Protein AF-A0A7S2JA57-F1 (afdb_monomer_lite)

Organism: NCBI:txid1333877

Structure (mmCIF, N/CA/C/O backbone):
data_AF-A0A7S2JA57-F1
#
_entry.id   AF-A0A7S2JA57-F1
#
loop_
_atom_site.group_PDB
_atom_site.id
_atom_site.type_symbol
_atom_site.label_atom_id
_atom_site.label_alt_id
_atom_site.label_comp_id
_atom_site.label_asym_id
_atom_site.label_entity_id
_atom_site.label_seq_id
_atom_site.pdbx_PDB_ins_code
_atom_site.Cartn_x
_atom_site.Cartn_y
_atom_site.Cartn_z
_atom_site.occupancy
_atom_site.B_iso_or_equiv
_atom_site.auth_seq_id
_atom_site.auth_comp_id
_atom_site.auth_asym_id
_atom_site.auth_atom_id
_atom_site.pdbx_PDB_model_num
ATOM 1 N N . MET A 1 1 ? -28.166 -7.867 37.475 1.00 48.53 1 MET A N 1
ATOM 2 C CA . MET A 1 1 ? -27.502 -6.611 37.057 1.00 48.53 1 MET A CA 1
ATOM 3 C C . MET A 1 1 ? -26.137 -6.955 36.459 1.00 48.53 1 MET A C 1
ATOM 5 O O . MET A 1 1 ? -25.222 -7.237 37.213 1.00 48.53 1 MET A O 1
ATOM 9 N N . ALA A 1 2 ? -26.007 -7.024 35.129 1.00 56.22 2 ALA A N 1
ATOM 10 C CA . ALA A 1 2 ? -24.752 -7.386 34.436 1.00 56.22 2 ALA A CA 1
ATOM 11 C C . ALA A 1 2 ? -24.286 -6.315 33.421 1.00 56.22 2 ALA A C 1
ATOM 13 O O . ALA A 1 2 ? -23.352 -6.535 32.657 1.00 56.22 2 ALA A O 1
ATOM 14 N N . ALA A 1 3 ? -24.934 -5.148 33.416 1.00 61.28 3 ALA A N 1
ATOM 15 C CA . ALA A 1 3 ? -24.740 -4.094 32.423 1.00 61.28 3 ALA A CA 1
ATOM 16 C C . ALA A 1 3 ? -23.389 -3.331 32.461 1.00 61.28 3 ALA A C 1
ATOM 18 O O . ALA A 1 3 ? -22.932 -2.956 31.385 1.00 61.28 3 ALA A O 1
ATOM 19 N N . PRO A 1 4 ? -22.697 -3.109 33.603 1.00 66.94 4 PRO A N 1
ATOM 20 C CA . PRO A 1 4 ? -21.571 -2.165 33.615 1.00 66.94 4 PRO A CA 1
ATOM 21 C C . PRO A 1 4 ? -20.280 -2.715 32.989 1.00 66.94 4 PRO A C 1
ATOM 23 O O . PRO A 1 4 ? -19.473 -1.942 32.489 1.00 66.94 4 PRO A O 1
ATOM 26 N N . ARG A 1 5 ? -20.077 -4.041 32.968 1.00 70.31 5 ARG A N 1
ATOM 27 C CA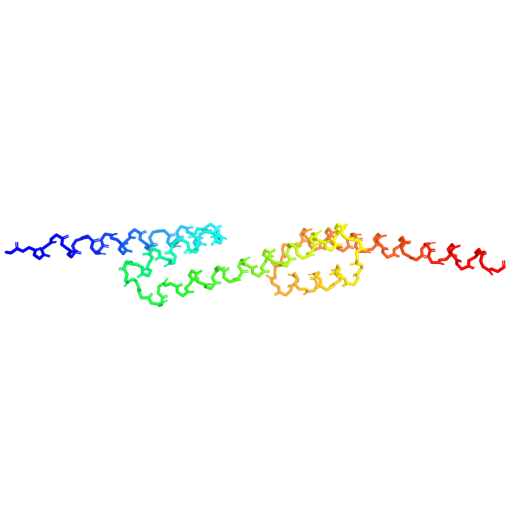 . ARG A 1 5 ? -18.847 -4.647 32.416 1.00 70.31 5 ARG A CA 1
ATOM 28 C C . ARG A 1 5 ? -18.827 -4.700 30.886 1.00 70.31 5 ARG A C 1
ATOM 30 O O . ARG A 1 5 ? -17.755 -4.660 30.301 1.00 70.31 5 ARG A O 1
ATOM 37 N N . ARG A 1 6 ? -19.999 -4.796 30.247 1.00 74.12 6 ARG A N 1
ATOM 38 C CA . ARG A 1 6 ? -20.114 -4.829 28.778 1.00 74.12 6 ARG A CA 1
ATOM 39 C C . ARG A 1 6 ? -19.831 -3.466 28.155 1.00 74.12 6 ARG A C 1
ATOM 41 O O . ARG A 1 6 ? -19.015 -3.391 27.251 1.00 74.12 6 ARG A O 1
ATOM 48 N N . ALA A 1 7 ? -20.424 -2.408 28.711 1.00 77.38 7 ALA A N 1
ATOM 49 C CA . ALA A 1 7 ? -20.189 -1.045 28.244 1.00 77.38 7 ALA A CA 1
ATOM 50 C C . ALA A 1 7 ? -18.709 -0.641 28.365 1.00 77.38 7 ALA A C 1
ATOM 52 O O . ALA A 1 7 ? -18.158 -0.065 27.434 1.00 77.38 7 ALA A O 1
ATOM 53 N N . LEU A 1 8 ? -18.046 -1.012 29.470 1.00 81.94 8 LEU A N 1
ATOM 54 C CA . LEU A 1 8 ? -16.619 -0.733 29.655 1.00 81.94 8 LEU A CA 1
ATOM 55 C C . LEU A 1 8 ? -15.757 -1.433 28.591 1.00 81.94 8 LEU A C 1
ATOM 57 O O . LEU A 1 8 ? -14.925 -0.791 27.961 1.00 81.94 8 LEU A O 1
ATOM 61 N N . ALA A 1 9 ? -16.016 -2.721 28.338 1.00 84.12 9 ALA A N 1
ATOM 62 C CA . ALA A 1 9 ? -15.276 -3.498 27.346 1.00 84.12 9 ALA A CA 1
ATOM 63 C C . ALA A 1 9 ? -15.479 -2.983 25.908 1.00 84.12 9 ALA A C 1
ATOM 65 O O . ALA A 1 9 ? -14.544 -3.002 25.111 1.00 84.12 9 ALA A O 1
ATOM 66 N N . GLU A 1 10 ? -16.683 -2.511 25.568 1.00 83.88 10 GLU A N 1
ATOM 67 C CA . GLU A 1 10 ? -16.959 -1.897 24.263 1.00 83.88 10 GLU A CA 1
ATOM 68 C C . GLU A 1 10 ? -16.224 -0.563 24.089 1.00 83.88 10 GLU A C 1
ATOM 70 O O . GLU A 1 10 ? -15.668 -0.303 23.021 1.00 83.88 10 GLU A O 1
ATOM 75 N N . GLU A 1 11 ? -16.195 0.280 25.122 1.00 85.69 11 GLU A N 1
ATOM 76 C CA . GLU A 1 11 ? -15.461 1.545 25.073 1.00 85.69 11 GLU A CA 1
ATOM 77 C C . GLU A 1 11 ? -13.943 1.323 24.994 1.00 85.69 11 GLU A C 1
ATOM 79 O O . GLU A 1 11 ? -13.288 1.955 24.164 1.00 85.69 11 GLU A O 1
ATOM 84 N N . GLU A 1 12 ? -13.394 0.390 25.780 1.00 88.25 12 GLU A N 1
ATOM 85 C CA . GLU A 1 12 ? -11.975 0.015 25.713 1.00 88.25 12 GLU A CA 1
ATOM 86 C C . GLU A 1 12 ? -11.604 -0.514 24.322 1.00 88.25 12 GLU A C 1
ATOM 88 O O . GLU A 1 12 ? -10.616 -0.067 23.738 1.00 88.25 12 GLU A O 1
ATOM 93 N N . ALA A 1 13 ? -12.430 -1.385 23.732 1.00 88.38 13 ALA A N 1
ATOM 94 C CA . ALA A 1 13 ? -12.199 -1.902 22.383 1.00 88.38 13 ALA A CA 1
ATOM 95 C C . ALA A 1 13 ? -12.185 -0.786 21.324 1.00 88.38 13 ALA A C 1
ATOM 97 O O . ALA A 1 13 ? -11.304 -0.759 20.461 1.00 88.38 13 ALA A O 1
ATOM 98 N N . LYS A 1 14 ? -13.123 0.171 21.398 1.00 88.69 14 LYS A N 1
ATOM 99 C CA . LYS A 1 14 ? -13.148 1.336 20.494 1.00 88.69 14 LYS A CA 1
ATOM 100 C C . LYS A 1 14 ? -11.916 2.212 20.678 1.00 88.69 14 LYS A C 1
ATOM 102 O O . LYS A 1 14 ? -11.376 2.719 19.696 1.00 88.69 14 LYS A O 1
ATOM 107 N N . GLN A 1 15 ? -11.481 2.405 21.919 1.00 90.50 15 GLN A N 1
ATOM 108 C CA . GLN A 1 15 ? -10.328 3.236 22.236 1.00 90.50 15 GLN A CA 1
ATOM 109 C C . GLN A 1 15 ? -9.035 2.603 21.711 1.00 90.50 15 GLN A C 1
ATOM 111 O O . GLN A 1 15 ? -8.313 3.259 20.961 1.00 90.50 15 GLN A O 1
ATOM 116 N N . SER A 1 16 ? -8.818 1.308 21.959 1.00 90.81 16 SER A N 1
ATOM 117 C CA . SER A 1 16 ? -7.689 0.568 21.384 1.00 90.81 16 SER A CA 1
ATOM 118 C C . SER A 1 16 ? -7.706 0.576 19.855 1.00 90.81 16 SER A C 1
ATOM 120 O O . SER A 1 16 ? -6.664 0.756 19.227 1.00 90.81 16 SER A O 1
ATOM 122 N N . ALA A 1 17 ? -8.880 0.437 19.230 1.00 91.69 17 ALA A N 1
ATOM 123 C CA . ALA A 1 17 ? -8.993 0.505 17.777 1.00 91.69 17 ALA A CA 1
ATOM 124 C C . ALA A 1 17 ? -8.640 1.897 17.219 1.00 91.69 17 ALA A C 1
ATOM 126 O O . ALA A 1 17 ? -7.975 1.989 16.189 1.00 91.69 17 ALA A O 1
ATOM 127 N N . ARG A 1 18 ? -9.015 2.986 17.905 1.00 90.25 18 A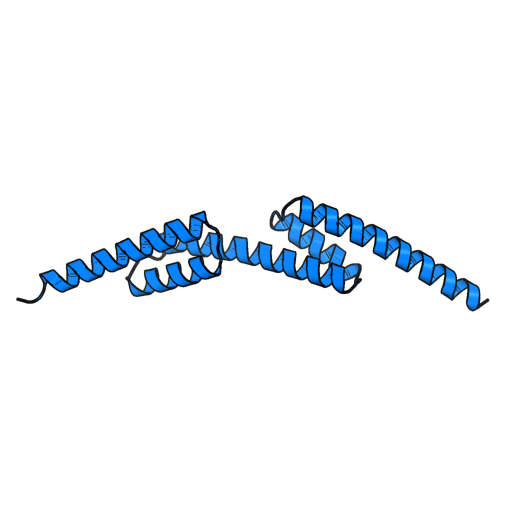RG A N 1
ATOM 128 C CA . ARG A 1 18 ? -8.605 4.354 17.530 1.00 90.25 18 ARG A CA 1
ATOM 129 C C . ARG A 1 18 ? -7.102 4.563 17.649 1.00 90.25 18 ARG A C 1
ATOM 131 O O . ARG A 1 18 ? -6.515 5.200 16.778 1.00 90.25 18 ARG A O 1
ATOM 138 N N . GLU A 1 19 ? -6.480 4.037 18.699 1.00 91.25 19 GLU A N 1
ATOM 139 C CA . GLU A 1 19 ? -5.026 4.113 18.869 1.00 91.25 19 GLU A CA 1
ATOM 140 C C . GLU A 1 19 ? -4.298 3.345 17.764 1.00 91.25 19 GLU A C 1
ATOM 142 O O . GLU A 1 19 ? -3.391 3.895 17.138 1.00 91.25 19 GLU A O 1
ATOM 147 N N . LEU A 1 20 ? -4.762 2.131 17.450 1.00 90.62 20 LEU A N 1
ATOM 148 C CA . LEU A 1 20 ? -4.283 1.338 16.315 1.00 90.62 20 LEU A CA 1
ATOM 149 C C . LEU A 1 20 ? -4.426 2.092 14.989 1.00 90.62 20 LEU A C 1
ATOM 151 O O . LEU A 1 20 ? -3.473 2.143 14.217 1.00 90.62 20 LEU A O 1
ATOM 155 N N . LEU A 1 21 ? -5.582 2.715 14.731 1.00 90.06 21 LEU A N 1
ATOM 156 C CA . LEU A 1 21 ? -5.810 3.519 13.525 1.00 90.06 21 LEU A CA 1
ATOM 157 C C . LEU A 1 21 ? -4.852 4.706 13.462 1.00 90.06 21 LEU A C 1
ATOM 159 O O . LEU A 1 21 ? -4.222 4.927 12.433 1.00 90.06 21 LEU A O 1
ATOM 163 N N . SER A 1 22 ? -4.700 5.443 14.563 1.00 90.06 22 SER A N 1
ATOM 164 C CA . SER A 1 22 ? -3.799 6.596 14.638 1.00 90.06 22 SER A CA 1
ATOM 1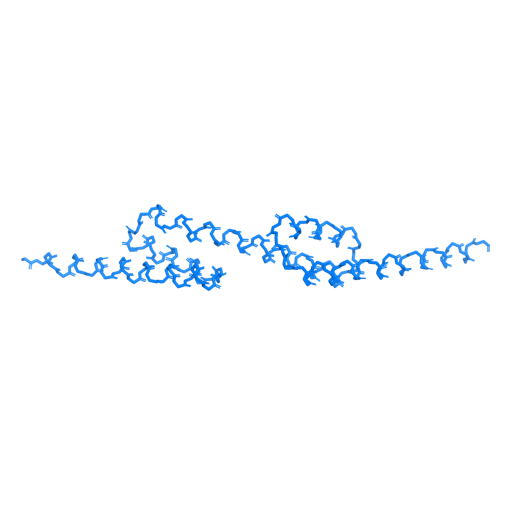65 C C . SER A 1 22 ? -2.342 6.196 14.394 1.00 90.06 22 SER A C 1
ATOM 167 O O . SER A 1 22 ? -1.628 6.869 13.650 1.00 90.06 22 SER A O 1
ATOM 169 N N . PHE A 1 23 ? -1.901 5.084 14.983 1.00 90.88 23 PHE A N 1
ATOM 170 C CA . PHE A 1 23 ? -0.558 4.545 14.793 1.00 90.88 23 PHE A CA 1
ATOM 171 C C . PHE A 1 23 ? -0.333 4.086 13.347 1.00 90.88 23 PHE A C 1
ATOM 173 O O . PHE A 1 23 ? 0.632 4.505 12.709 1.00 90.88 23 PHE A O 1
ATOM 180 N N . ALA A 1 24 ? -1.274 3.321 12.795 1.00 91.00 24 ALA A N 1
ATOM 181 C CA . ALA A 1 24 ? -1.213 2.832 11.424 1.00 91.00 24 ALA A CA 1
ATOM 182 C C . ALA A 1 24 ? -1.220 3.972 10.389 1.00 91.00 24 ALA A C 1
ATOM 184 O O . ALA A 1 24 ? -0.462 3.939 9.421 1.00 91.00 24 ALA A O 1
ATOM 185 N N . VAL A 1 25 ? -2.022 5.021 10.609 1.00 90.38 25 VAL A N 1
ATOM 186 C CA . VAL A 1 25 ? -2.045 6.229 9.765 1.00 90.38 25 VAL A CA 1
ATOM 187 C C . VAL A 1 25 ? -0.713 6.974 9.821 1.00 90.38 25 VAL A C 1
ATOM 189 O O . VAL A 1 25 ? -0.227 7.425 8.782 1.00 90.38 25 VAL A O 1
ATOM 192 N N . LYS A 1 26 ? -0.091 7.075 11.002 1.00 89.50 26 LYS A N 1
ATOM 193 C CA . LYS A 1 26 ? 1.229 7.706 11.160 1.00 89.50 26 LYS A CA 1
ATOM 194 C C . LYS A 1 26 ? 2.338 6.919 10.464 1.00 89.50 26 LYS A C 1
ATOM 196 O O . LYS A 1 26 ? 3.149 7.530 9.775 1.00 89.50 26 LYS A O 1
ATOM 201 N N . ASN A 1 27 ? 2.354 5.595 10.612 1.00 88.62 27 ASN A N 1
ATOM 202 C CA . ASN A 1 27 ? 3.344 4.735 9.959 1.00 88.62 27 ASN A CA 1
ATOM 203 C C . ASN A 1 27 ? 3.095 4.554 8.463 1.00 88.62 27 ASN A C 1
ATOM 205 O O . ASN A 1 27 ? 4.012 4.162 7.747 1.00 88.62 27 ASN A O 1
ATOM 209 N N . ARG A 1 28 ? 1.870 4.829 7.991 1.00 85.75 28 ARG A N 1
ATOM 210 C CA . ARG A 1 28 ? 1.444 4.605 6.602 1.00 85.75 28 ARG A CA 1
ATOM 211 C C . ARG A 1 28 ? 1.623 3.154 6.138 1.00 85.75 28 ARG A C 1
ATOM 213 O O . ARG A 1 28 ? 1.730 2.883 4.945 1.00 85.75 28 ARG A O 1
ATOM 220 N N . ASP A 1 29 ? 1.609 2.206 7.072 1.00 86.56 29 ASP A N 1
ATOM 221 C CA . ASP A 1 29 ? 1.742 0.790 6.749 1.00 86.56 29 ASP A CA 1
ATOM 222 C C . ASP A 1 29 ? 0.383 0.198 6.358 1.00 86.56 29 ASP A C 1
ATOM 224 O O . ASP A 1 29 ? -0.581 0.213 7.123 1.00 86.56 29 ASP A O 1
ATOM 228 N N . ILE A 1 30 ? 0.295 -0.342 5.142 1.00 87.88 30 ILE A N 1
ATOM 229 C CA . ILE A 1 30 ? -0.958 -0.863 4.578 1.00 87.88 30 ILE A CA 1
ATOM 230 C C . ILE A 1 30 ? -1.494 -2.051 5.386 1.00 87.88 30 ILE A C 1
ATOM 232 O O . ILE A 1 30 ? -2.712 -2.196 5.522 1.00 87.88 30 ILE A O 1
ATOM 236 N N . LYS A 1 31 ? -0.616 -2.916 5.916 1.00 88.19 31 LYS A N 1
ATOM 237 C CA . LYS A 1 31 ? -1.047 -4.075 6.708 1.00 88.19 31 LYS A CA 1
ATOM 238 C C . LYS A 1 31 ? -1.578 -3.621 8.059 1.00 88.19 31 LYS A C 1
ATOM 240 O O . LYS A 1 31 ? -2.643 -4.087 8.465 1.00 88.19 31 LYS A O 1
ATOM 245 N N . GLU A 1 32 ? -0.877 -2.702 8.722 1.00 90.94 32 GLU A N 1
ATOM 246 C CA . GLU A 1 32 ? -1.353 -2.124 9.981 1.00 90.94 32 GLU A CA 1
ATOM 247 C C . GLU A 1 32 ? -2.677 -1.382 9.784 1.00 90.94 32 GLU A C 1
ATOM 249 O O . GLU A 1 32 ? -3.604 -1.582 10.565 1.00 90.94 32 GLU A O 1
ATOM 254 N N . LEU A 1 33 ? -2.816 -0.606 8.703 1.00 90.50 33 LEU A N 1
ATOM 255 C CA . LEU A 1 33 ? -4.051 0.110 8.373 1.00 90.50 33 LEU A CA 1
ATOM 256 C C . LEU A 1 33 ? -5.219 -0.853 8.158 1.00 90.50 33 LEU A C 1
ATOM 258 O O . LEU A 1 33 ? -6.299 -0.634 8.699 1.00 90.50 33 LEU A O 1
ATOM 262 N N . GLY A 1 34 ? -5.009 -1.945 7.418 1.00 90.62 34 GLY A N 1
ATOM 263 C CA . GLY A 1 34 ? -6.031 -2.973 7.211 1.00 90.62 34 GLY A CA 1
ATOM 264 C C . GLY A 1 34 ? -6.479 -3.635 8.517 1.00 90.62 34 GLY A C 1
ATOM 265 O O . GLY A 1 34 ? -7.680 -3.767 8.762 1.00 90.62 34 GLY A O 1
ATOM 266 N N . ASN A 1 35 ? -5.525 -3.993 9.381 1.00 91.56 35 ASN A N 1
ATOM 267 C CA . ASN A 1 35 ? -5.820 -4.567 10.694 1.00 91.56 35 ASN A CA 1
ATOM 268 C C . ASN A 1 35 ? -6.551 -3.573 11.601 1.00 91.56 35 ASN A C 1
ATOM 270 O O . ASN A 1 35 ? -7.536 -3.942 12.237 1.00 91.56 35 ASN A O 1
ATOM 274 N N . ALA A 1 36 ? -6.107 -2.317 11.635 1.00 92.12 36 ALA A N 1
ATOM 275 C CA . ALA A 1 36 ? -6.716 -1.264 12.434 1.00 92.12 36 ALA A CA 1
ATOM 276 C C . ALA A 1 36 ? -8.150 -0.951 11.978 1.00 92.12 36 ALA A C 1
ATOM 278 O O . ALA A 1 36 ? -9.039 -0.792 12.814 1.00 92.12 36 ALA A O 1
ATOM 279 N N . ILE A 1 37 ? -8.402 -0.932 10.663 1.00 92.00 37 ILE A N 1
ATOM 280 C CA . ILE A 1 37 ? -9.752 -0.763 10.109 1.00 92.00 37 ILE A CA 1
ATOM 281 C C . ILE A 1 37 ? -10.646 -1.929 10.535 1.00 92.00 37 ILE A C 1
ATOM 283 O O . ILE A 1 37 ? -11.733 -1.695 11.053 1.00 92.00 37 ILE A O 1
ATOM 287 N N . CYS A 1 38 ? -10.173 -3.169 10.387 1.00 92.44 38 CYS A N 1
ATOM 288 C CA . CYS A 1 38 ? -10.928 -4.364 10.768 1.00 92.44 38 CYS A CA 1
ATOM 289 C C . CYS A 1 38 ? -11.241 -4.394 12.275 1.00 92.44 38 CYS A C 1
ATOM 291 O O . CYS A 1 38 ? -12.383 -4.626 12.672 1.00 92.44 38 CYS A O 1
ATOM 293 N N . ALA A 1 39 ? -10.249 -4.085 13.119 1.00 91.00 39 ALA A N 1
ATOM 294 C CA . ALA A 1 39 ? -10.424 -3.966 14.565 1.00 91.00 39 ALA A CA 1
ATOM 295 C C . ALA A 1 39 ? -11.434 -2.867 14.924 1.00 91.00 39 ALA A C 1
ATOM 297 O O . ALA A 1 39 ? -12.265 -3.050 15.812 1.00 91.00 39 ALA A O 1
ATOM 298 N N . GLY A 1 40 ? -11.408 -1.748 14.201 1.00 91.62 40 GLY A N 1
ATOM 299 C CA . GLY A 1 40 ? -12.363 -0.669 14.381 1.00 91.62 40 GLY A CA 1
ATOM 300 C C . GLY A 1 40 ? -13.785 -1.021 13.973 1.00 91.62 40 GLY A C 1
ATOM 301 O O . GLY A 1 40 ? -14.717 -0.697 14.706 1.00 91.62 40 GLY A O 1
ATOM 302 N N . GLU A 1 41 ? -13.969 -1.729 12.861 1.00 92.62 41 GLU A N 1
ATOM 303 C CA . GLU A 1 41 ? -15.281 -2.246 12.456 1.00 92.62 41 GLU A CA 1
ATOM 304 C C . GLU A 1 41 ? -15.826 -3.241 13.485 1.00 92.62 41 GLU A C 1
ATOM 306 O O . GLU A 1 41 ? -16.988 -3.138 13.879 1.00 92.62 41 GLU A O 1
ATOM 311 N N . ALA A 1 42 ? -14.977 -4.142 13.989 1.00 89.88 42 ALA A N 1
ATOM 312 C CA . ALA A 1 42 ? -15.343 -5.098 15.031 1.00 89.88 42 ALA A CA 1
ATOM 313 C C . ALA A 1 42 ? -15.702 -4.419 16.366 1.00 89.88 42 ALA A C 1
ATOM 315 O O . ALA A 1 42 ? -16.606 -4.876 17.064 1.00 89.88 42 ALA A O 1
ATOM 316 N N . ALA A 1 43 ? -15.033 -3.314 16.704 1.00 90.38 43 ALA A N 1
ATOM 317 C CA . ALA A 1 43 ? -15.328 -2.500 17.883 1.00 90.38 43 ALA A CA 1
ATOM 318 C C . ALA A 1 43 ? -16.542 -1.561 17.700 1.00 90.38 43 ALA A C 1
ATOM 320 O O . ALA A 1 43 ? -16.962 -0.898 18.649 1.00 90.38 43 ALA A O 1
ATOM 321 N N . GLY A 1 44 ? -17.11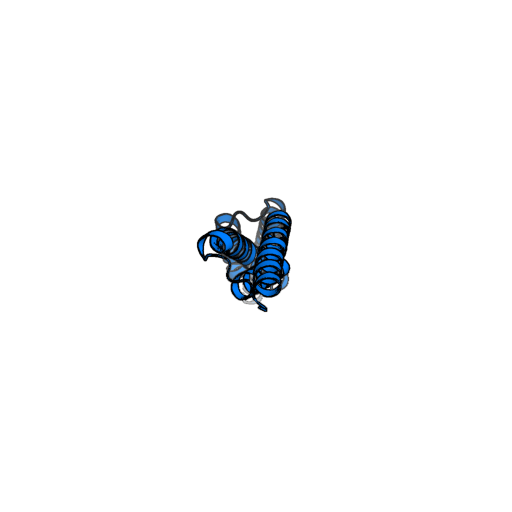3 -1.475 16.493 1.00 90.00 44 GLY A N 1
ATOM 322 C CA . GLY A 1 44 ? -18.248 -0.600 16.195 1.00 90.00 44 GLY A CA 1
ATOM 323 C C . GLY A 1 44 ? -17.879 0.879 16.032 1.00 90.00 44 GLY A C 1
ATOM 324 O O . GLY A 1 44 ? -18.708 1.753 16.306 1.00 90.00 44 GLY A O 1
ATOM 325 N N . LEU A 1 45 ? -16.649 1.187 15.602 1.00 89.62 45 LEU A N 1
ATOM 326 C CA . LEU A 1 45 ? -16.263 2.544 15.209 1.00 89.62 45 LEU A CA 1
ATOM 327 C C . LEU A 1 45 ? -17.080 3.016 14.004 1.00 89.62 45 LEU A C 1
ATOM 329 O O . LEU A 1 45 ? -17.486 2.246 13.131 1.00 89.62 45 LEU A O 1
ATOM 333 N N . ARG A 1 46 ? -17.328 4.327 13.942 1.00 89.69 46 ARG A N 1
ATOM 334 C CA . ARG A 1 46 ? -18.095 4.912 12.838 1.00 89.69 46 ARG A CA 1
ATOM 335 C C . ARG A 1 46 ? -17.280 4.897 11.550 1.00 89.69 46 ARG A C 1
ATOM 337 O O . ARG A 1 46 ? -16.081 5.154 11.566 1.00 89.69 46 ARG A O 1
ATOM 344 N N . ALA A 1 47 ? -17.971 4.754 10.419 1.00 88.12 47 ALA A N 1
ATOM 345 C CA . ALA A 1 47 ? -17.357 4.806 9.092 1.00 88.12 47 ALA A CA 1
ATOM 346 C C . ALA A 1 47 ? -16.475 6.051 8.884 1.00 88.12 47 ALA A C 1
ATOM 348 O O . ALA A 1 47 ? -15.387 5.921 8.343 1.00 88.12 47 ALA A O 1
ATOM 349 N N . LYS A 1 48 ? -16.888 7.223 9.396 1.00 88.19 48 LYS A N 1
ATOM 350 C CA . LYS A 1 48 ? -16.087 8.461 9.344 1.00 88.19 48 LYS A CA 1
ATOM 351 C C . LYS A 1 48 ? -14.731 8.353 10.047 1.00 88.19 48 LYS A C 1
ATOM 353 O O . LYS A 1 48 ? -13.775 8.958 9.589 1.00 88.19 48 LYS A O 1
ATOM 358 N N . GLU A 1 49 ? -14.640 7.602 11.144 1.00 87.38 49 GLU A N 1
ATOM 359 C CA . GLU A 1 49 ? -13.369 7.405 11.860 1.00 87.38 49 GLU A CA 1
ATOM 360 C C . GLU A 1 49 ? -12.441 6.449 11.104 1.00 87.38 49 GLU A C 1
ATOM 362 O O . GLU A 1 49 ? -11.223 6.573 11.164 1.00 87.38 49 GLU A O 1
ATOM 367 N N . LEU A 1 50 ? -13.022 5.519 10.346 1.00 90.38 50 LEU A N 1
ATOM 368 C CA . LEU A 1 50 ? -12.294 4.584 9.491 1.00 90.38 50 LEU A CA 1
ATOM 369 C C . LEU A 1 50 ? -11.953 5.188 8.122 1.00 90.38 50 LEU A C 1
ATOM 371 O O . LEU A 1 50 ? -11.105 4.652 7.414 1.00 90.38 50 LEU A O 1
ATOM 375 N N . GLU A 1 51 ? -12.623 6.271 7.726 1.00 90.75 51 GLU A N 1
ATOM 376 C CA . GLU A 1 51 ? -12.513 6.883 6.401 1.00 90.75 51 GLU A CA 1
ATOM 377 C C . GLU A 1 51 ? -11.101 7.405 6.139 1.00 90.75 51 GLU A C 1
ATOM 379 O O . GLU A 1 51 ? -10.537 7.136 5.079 1.00 90.75 51 GLU A O 1
ATOM 384 N N . GLU A 1 52 ? -10.495 8.069 7.126 1.00 88.12 52 GLU A N 1
ATOM 385 C CA . GLU A 1 52 ? -9.119 8.557 7.026 1.00 88.12 52 GLU A CA 1
ATOM 386 C C . GLU A 1 52 ? -8.135 7.399 6.826 1.00 88.12 52 GLU A C 1
ATOM 388 O O . GLU A 1 52 ? -7.358 7.404 5.873 1.00 88.12 52 GLU A O 1
ATOM 393 N N . ALA A 1 53 ? -8.228 6.351 7.648 1.00 89.44 53 ALA A N 1
ATOM 394 C CA . ALA A 1 53 ? -7.375 5.174 7.512 1.00 89.44 53 ALA A CA 1
ATOM 395 C C . ALA A 1 53 ? -7.585 4.446 6.175 1.00 89.44 53 ALA A C 1
ATOM 397 O O . ALA A 1 53 ? -6.615 4.041 5.536 1.00 89.44 53 ALA A O 1
ATOM 398 N N . ARG A 1 54 ? -8.834 4.320 5.703 1.00 90.69 54 ARG A N 1
ATOM 399 C CA . ARG A 1 54 ? -9.151 3.740 4.385 1.00 90.69 54 ARG A CA 1
ATOM 400 C C . ARG A 1 54 ? -8.546 4.563 3.255 1.00 90.69 54 ARG A C 1
ATOM 402 O O . ARG A 1 54 ? -8.019 3.990 2.301 1.00 90.69 54 ARG A O 1
ATOM 409 N N . ARG A 1 55 ? -8.612 5.890 3.360 1.00 89.88 55 ARG A N 1
ATOM 410 C CA . ARG A 1 55 ? -8.038 6.806 2.378 1.00 89.88 55 ARG A CA 1
ATOM 411 C C . ARG A 1 55 ? -6.518 6.665 2.330 1.00 89.88 55 ARG A C 1
ATOM 413 O O . ARG A 1 55 ? -5.984 6.417 1.253 1.00 89.88 55 ARG A O 1
ATOM 420 N N . VAL A 1 56 ? -5.845 6.718 3.479 1.00 89.56 56 VAL A N 1
ATOM 421 C CA . VAL A 1 56 ? -4.385 6.548 3.560 1.00 89.56 56 VAL A CA 1
ATOM 422 C C . VAL A 1 56 ? -3.965 5.175 3.033 1.00 89.56 56 VAL A C 1
ATOM 424 O O . VAL A 1 56 ? -3.033 5.083 2.240 1.00 89.56 56 VAL A O 1
ATOM 427 N N . ALA A 1 57 ? -4.692 4.109 3.381 1.00 89.19 57 ALA A N 1
ATOM 428 C CA . ALA A 1 57 ? -4.411 2.766 2.876 1.00 89.19 57 ALA A CA 1
ATOM 429 C C . ALA A 1 57 ? -4.541 2.681 1.349 1.00 89.19 57 ALA A C 1
ATOM 431 O O . ALA A 1 57 ? -3.740 2.014 0.695 1.00 89.19 57 ALA A O 1
ATOM 432 N N . ALA A 1 58 ? -5.536 3.355 0.766 1.00 88.56 58 ALA A N 1
ATOM 433 C CA . ALA A 1 58 ? -5.707 3.414 -0.680 1.00 88.56 58 ALA A CA 1
ATOM 434 C C . ALA A 1 58 ? -4.574 4.199 -1.360 1.00 88.56 58 ALA A C 1
ATOM 436 O O . ALA A 1 58 ? -4.043 3.728 -2.366 1.00 88.56 58 ALA A O 1
ATOM 437 N N . GLU A 1 59 ? -4.182 5.349 -0.807 1.00 86.94 59 GLU A N 1
ATOM 438 C CA . GLU A 1 59 ? -3.073 6.166 -1.319 1.00 86.94 59 GLU A CA 1
ATOM 439 C C . GLU A 1 59 ? -1.748 5.391 -1.291 1.00 86.94 59 GLU A C 1
ATOM 441 O O . GLU A 1 59 ? -1.051 5.296 -2.304 1.00 86.94 59 GLU A O 1
ATOM 446 N N . GLU A 1 60 ? -1.427 4.747 -0.170 1.00 88.31 60 GLU A N 1
ATOM 447 C CA . GLU A 1 60 ? -0.186 3.982 -0.031 1.00 88.31 60 GLU A CA 1
ATOM 448 C C . GLU A 1 60 ? -0.198 2.708 -0.882 1.00 88.31 60 GLU A C 1
ATOM 450 O O . GLU A 1 60 ? 0.817 2.352 -1.483 1.00 88.31 60 GLU A O 1
ATOM 455 N N . ARG A 1 61 ? -1.356 2.057 -1.050 1.00 87.31 61 ARG A N 1
ATOM 456 C CA . ARG A 1 61 ? -1.492 0.924 -1.977 1.00 87.31 61 ARG A CA 1
ATOM 457 C C . ARG A 1 61 ? -1.243 1.336 -3.422 1.00 87.31 61 ARG A C 1
ATOM 459 O O . ARG A 1 61 ? -0.586 0.594 -4.150 1.00 87.31 61 ARG A O 1
ATOM 466 N N . GLN A 1 62 ? -1.739 2.498 -3.842 1.00 86.06 62 GLN A N 1
ATOM 467 C CA . GLN A 1 62 ? -1.473 3.013 -5.185 1.00 86.06 62 GLN A CA 1
ATOM 468 C C . GLN A 1 62 ? 0.018 3.297 -5.394 1.00 86.06 62 GLN A C 1
ATOM 470 O O . GLN A 1 62 ? 0.557 2.929 -6.439 1.00 86.06 62 GLN A O 1
ATOM 475 N N . LYS A 1 63 ? 0.701 3.869 -4.395 1.00 84.31 63 LYS A N 1
ATOM 476 C CA . LYS A 1 63 ? 2.157 4.061 -4.441 1.00 84.31 63 LYS A CA 1
ATOM 477 C C . LYS A 1 63 ? 2.921 2.746 -4.520 1.00 84.31 63 LYS A C 1
ATOM 479 O O . LYS A 1 63 ? 3.767 2.604 -5.399 1.00 84.31 63 LYS A O 1
ATOM 484 N N . GLN A 1 64 ? 2.602 1.773 -3.664 1.00 84.50 64 GLN A N 1
ATOM 485 C CA . GLN A 1 64 ? 3.258 0.464 -3.696 1.00 84.50 64 GLN A CA 1
ATOM 486 C C . GLN A 1 64 ? 3.016 -0.261 -5.020 1.00 84.50 64 GLN A C 1
ATOM 488 O O . GLN A 1 64 ? 3.933 -0.879 -5.555 1.00 84.50 64 GLN A O 1
ATOM 493 N N . GLU A 1 65 ? 1.811 -0.178 -5.588 1.00 85.56 65 GLU A N 1
ATOM 494 C CA . GLU A 1 65 ? 1.537 -0.779 -6.893 1.00 85.56 65 GLU A CA 1
ATOM 495 C C . GLU A 1 65 ? 2.330 -0.087 -8.010 1.00 85.56 65 GLU A C 1
ATOM 497 O O . GLU A 1 65 ? 2.875 -0.764 -8.885 1.00 85.56 65 GLU A O 1
ATOM 502 N N . ALA A 1 66 ? 2.444 1.243 -7.971 1.00 83.94 66 ALA A N 1
ATOM 503 C CA . ALA A 1 66 ? 3.248 2.001 -8.923 1.00 83.94 66 ALA A CA 1
ATOM 504 C C . ALA A 1 66 ? 4.742 1.641 -8.818 1.00 83.94 66 ALA A C 1
ATOM 506 O O . ALA A 1 66 ? 5.352 1.297 -9.831 1.00 83.94 66 ALA A O 1
ATOM 507 N N . GLN A 1 67 ? 5.299 1.593 -7.602 1.00 83.81 67 GLN A N 1
ATOM 508 C CA . GLN A 1 67 ? 6.671 1.137 -7.348 1.00 83.81 67 GLN A CA 1
ATOM 509 C C . GLN A 1 67 ? 6.888 -0.312 -7.792 1.00 83.81 67 GLN A C 1
ATOM 511 O O . GLN A 1 67 ? 7.854 -0.605 -8.492 1.00 83.81 67 GLN A O 1
ATOM 516 N N . ALA A 1 68 ? 5.977 -1.232 -7.467 1.00 85.62 68 ALA A N 1
ATOM 517 C CA . ALA A 1 68 ? 6.088 -2.631 -7.876 1.00 85.62 68 ALA A CA 1
ATOM 518 C C . ALA A 1 68 ? 6.044 -2.785 -9.404 1.00 85.62 68 ALA A C 1
ATOM 520 O O . ALA A 1 68 ? 6.808 -3.571 -9.974 1.00 85.62 68 ALA A O 1
ATOM 521 N N . ARG A 1 69 ? 5.180 -2.024 -10.092 1.00 85.06 69 ARG A N 1
ATOM 522 C CA . ARG A 1 69 ? 5.145 -1.978 -11.563 1.00 85.06 69 ARG A CA 1
ATOM 523 C C . ARG A 1 69 ? 6.446 -1.433 -12.134 1.00 85.06 69 ARG A C 1
ATOM 525 O O . ARG A 1 69 ? 6.955 -2.007 -13.093 1.00 85.06 69 ARG A O 1
ATOM 532 N N . LEU A 1 70 ? 6.979 -0.371 -11.543 1.00 84.00 70 LEU A N 1
ATOM 533 C CA . LEU A 1 70 ? 8.215 0.281 -11.959 1.00 84.00 70 LEU A CA 1
ATOM 534 C C . LEU A 1 70 ? 9.419 -0.654 -11.770 1.00 84.00 70 LEU A C 1
ATOM 536 O O . LEU A 1 70 ? 10.135 -0.917 -12.732 1.00 84.00 70 LEU A O 1
ATOM 540 N N . ALA A 1 71 ? 9.552 -1.296 -10.609 1.00 84.88 71 ALA A N 1
ATOM 541 C CA . ALA A 1 71 ? 10.579 -2.302 -10.341 1.00 84.88 71 ALA A CA 1
ATOM 542 C C . ALA A 1 71 ? 10.470 -3.522 -11.275 1.00 84.88 71 ALA A C 1
ATOM 544 O O . ALA A 1 71 ? 11.475 -4.027 -11.783 1.00 84.88 71 ALA A O 1
ATOM 545 N N . LYS A 1 72 ? 9.247 -4.000 -11.550 1.00 85.62 72 LYS A N 1
ATOM 546 C CA . LYS A 1 72 ? 9.022 -5.102 -12.496 1.00 85.62 72 LYS A CA 1
ATOM 547 C C . LYS A 1 72 ? 9.377 -4.698 -13.926 1.00 85.62 72 LYS A C 1
ATOM 549 O O . LYS A 1 72 ? 9.943 -5.511 -14.650 1.00 85.62 72 LYS A O 1
ATOM 554 N N . ALA A 1 73 ? 9.068 -3.469 -14.328 1.00 85.88 73 ALA A N 1
ATOM 555 C CA . ALA A 1 73 ? 9.433 -2.948 -15.638 1.00 85.88 73 ALA A CA 1
ATOM 556 C C . ALA A 1 73 ? 10.953 -2.777 -15.782 1.00 85.88 73 ALA A C 1
ATOM 558 O O . ALA A 1 73 ? 11.503 -3.180 -16.804 1.00 85.88 73 ALA A O 1
ATOM 559 N N . MET A 1 74 ? 11.637 -2.290 -14.739 1.00 82.75 74 MET A N 1
ATOM 560 C CA . MET A 1 74 ? 13.101 -2.204 -14.697 1.00 82.75 74 MET A CA 1
ATOM 561 C C . MET A 1 74 ? 13.758 -3.579 -14.840 1.00 82.75 74 MET A C 1
ATOM 563 O O . MET A 1 74 ? 14.687 -3.732 -15.627 1.00 82.75 74 MET A O 1
ATOM 567 N N . LYS A 1 75 ? 13.270 -4.591 -14.106 1.00 83.12 75 LYS A N 1
ATOM 568 C CA . LYS A 1 75 ? 13.773 -5.973 -14.213 1.00 83.12 75 LYS A CA 1
ATOM 569 C C . LYS A 1 75 ? 13.435 -6.628 -15.548 1.00 83.12 75 LYS A C 1
ATOM 571 O O . LYS A 1 75 ? 14.217 -7.430 -16.041 1.00 83.12 75 LYS A O 1
ATOM 576 N N . GLY A 1 76 ? 12.259 -6.329 -16.095 1.00 81.31 76 GLY A N 1
ATOM 577 C CA . GLY A 1 76 ? 11.784 -6.903 -17.350 1.00 81.31 76 GLY A CA 1
ATOM 578 C C . GLY A 1 76 ? 12.435 -6.302 -18.595 1.00 81.31 76 GLY A C 1
ATOM 579 O O . GLY A 1 76 ? 12.286 -6.882 -19.663 1.00 81.31 76 GLY A O 1
ATOM 580 N N . GLY A 1 77 ? 13.122 -5.158 -18.479 1.00 75.12 77 GLY A N 1
ATOM 581 C CA . GLY A 1 77 ? 13.741 -4.473 -19.621 1.00 75.12 77 GLY A CA 1
ATOM 582 C C . GLY A 1 77 ? 12.732 -3.930 -20.639 1.00 75.12 77 GLY A C 1
ATOM 583 O O . GLY A 1 77 ? 13.084 -3.634 -21.775 1.00 75.12 77 GLY A O 1
ATOM 584 N N . ASP A 1 78 ? 11.460 -3.825 -20.259 1.00 81.00 78 ASP A N 1
ATOM 585 C CA . ASP A 1 78 ? 10.363 -3.556 -21.182 1.00 81.00 78 ASP A CA 1
ATOM 586 C C . ASP A 1 78 ? 10.072 -2.050 -21.200 1.00 81.00 78 ASP A C 1
ATOM 588 O O . ASP A 1 78 ? 9.402 -1.514 -20.311 1.00 81.00 78 ASP A O 1
ATOM 592 N N . LEU A 1 79 ? 10.623 -1.359 -22.201 1.00 80.12 79 LEU A N 1
ATOM 593 C CA . LEU A 1 79 ? 10.558 0.100 -22.353 1.00 80.12 79 LEU A CA 1
ATOM 594 C C . LEU A 1 79 ? 9.132 0.654 -22.281 1.00 80.12 79 LEU A C 1
ATOM 596 O O . LEU A 1 79 ? 8.877 1.651 -21.599 1.00 80.12 79 LEU A O 1
ATOM 600 N N . GLY A 1 80 ? 8.182 -0.018 -22.938 1.00 82.06 80 GLY A N 1
ATOM 601 C CA . GLY A 1 80 ? 6.778 0.389 -22.932 1.00 82.06 80 GLY A CA 1
ATOM 602 C C . GLY A 1 80 ? 6.170 0.325 -21.530 1.00 82.06 80 GLY A C 1
ATOM 603 O O . GLY A 1 80 ? 5.493 1.263 -21.096 1.00 82.06 80 GLY A O 1
ATOM 604 N N . LYS A 1 81 ? 6.463 -0.749 -20.785 1.00 85.25 81 LYS A N 1
ATOM 605 C CA . LYS A 1 81 ? 6.009 -0.898 -19.394 1.00 85.25 81 LYS A CA 1
ATOM 606 C C . LYS A 1 81 ? 6.692 0.098 -18.464 1.00 85.25 81 LYS A C 1
ATOM 608 O O . LYS A 1 81 ? 6.026 0.624 -17.578 1.00 85.25 81 LYS A O 1
ATOM 613 N N . LEU A 1 82 ? 7.979 0.378 -18.671 1.00 85.38 82 LEU A N 1
ATOM 614 C CA . LEU A 1 82 ? 8.751 1.289 -17.828 1.00 85.38 82 LEU A CA 1
ATOM 615 C C . LEU A 1 82 ? 8.235 2.724 -17.958 1.00 85.38 82 LEU A C 1
ATOM 617 O O . LEU A 1 82 ? 7.939 3.360 -16.951 1.00 85.38 82 LEU A O 1
ATOM 621 N N . ARG A 1 83 ? 7.986 3.193 -19.186 1.00 86.12 83 ARG A N 1
ATOM 622 C CA . ARG A 1 83 ? 7.394 4.516 -19.435 1.00 86.12 83 ARG A CA 1
ATOM 623 C C . ARG A 1 83 ? 5.997 4.653 -18.826 1.00 86.12 83 ARG A C 1
ATOM 625 O O . ARG A 1 83 ? 5.677 5.676 -18.220 1.00 86.12 83 ARG A O 1
ATOM 632 N N . ALA A 1 84 ? 5.158 3.627 -18.982 1.00 86.62 84 ALA A N 1
ATOM 633 C CA . ALA A 1 84 ? 3.823 3.614 -18.389 1.00 86.62 84 ALA A CA 1
ATOM 634 C C . ALA A 1 84 ? 3.881 3.612 -16.852 1.00 86.62 84 ALA A C 1
ATOM 636 O O . ALA A 1 84 ? 3.086 4.302 -16.214 1.00 86.62 84 ALA A O 1
ATOM 637 N N . ALA A 1 85 ? 4.829 2.873 -16.268 1.00 87.44 85 ALA A N 1
ATOM 638 C CA . ALA A 1 85 ? 5.041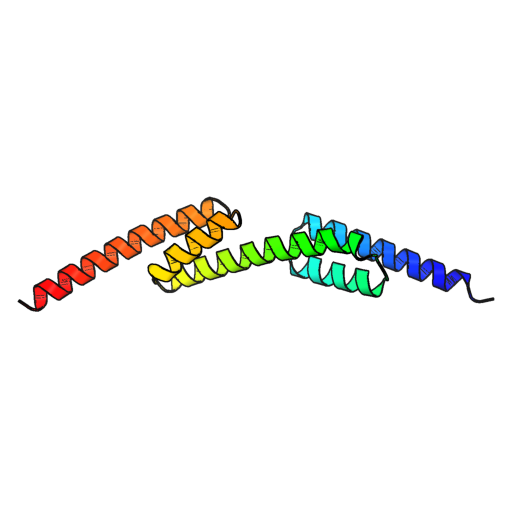 2.824 -14.829 1.00 87.44 85 ALA A CA 1
ATOM 639 C C . ALA A 1 85 ? 5.523 4.171 -14.276 1.00 87.44 85 ALA A C 1
ATOM 641 O O . ALA A 1 85 ? 4.934 4.642 -13.314 1.00 87.44 85 ALA A O 1
ATOM 642 N N . ILE A 1 86 ? 6.490 4.836 -14.919 1.00 86.94 86 ILE A N 1
ATOM 643 C CA . ILE A 1 86 ? 6.958 6.184 -14.539 1.00 86.94 86 ILE A CA 1
ATOM 644 C C . ILE A 1 86 ? 5.788 7.169 -14.513 1.00 86.94 86 ILE A C 1
ATOM 646 O O . ILE A 1 86 ? 5.545 7.819 -13.502 1.00 86.94 86 ILE A O 1
ATOM 650 N N . LYS A 1 87 ? 4.985 7.203 -15.581 1.00 85.94 87 LYS A N 1
ATOM 651 C CA . LYS A 1 87 ? 3.832 8.108 -15.672 1.00 85.94 87 LYS A CA 1
ATOM 652 C C . LYS A 1 87 ? 2.758 7.812 -14.619 1.00 85.94 87 LYS A C 1
ATOM 654 O O . LYS A 1 87 ? 2.048 8.717 -14.184 1.00 85.94 87 LYS A O 1
ATOM 659 N N . ALA A 1 88 ? 2.591 6.544 -14.240 1.00 84.75 88 ALA A N 1
ATOM 660 C CA . ALA A 1 88 ? 1.702 6.160 -13.148 1.00 84.75 88 ALA A CA 1
ATOM 661 C C . ALA A 1 88 ? 2.273 6.600 -11.791 1.00 84.75 88 ALA A C 1
ATOM 663 O O . ALA A 1 88 ? 1.536 7.182 -11.001 1.00 84.75 88 ALA A O 1
ATOM 664 N N . SER A 1 89 ? 3.571 6.388 -11.567 1.00 84.75 89 SER A N 1
ATOM 665 C CA . SER A 1 89 ? 4.320 6.794 -10.374 1.00 84.75 89 SER A CA 1
ATOM 666 C C . SER A 1 89 ? 4.317 8.312 -10.162 1.00 84.75 89 SER A C 1
ATOM 668 O O . SER A 1 89 ? 4.066 8.762 -9.047 1.00 84.75 89 SER A O 1
ATOM 670 N N . GLU A 1 90 ? 4.488 9.114 -11.217 1.00 84.75 90 GLU A N 1
ATOM 671 C CA . GLU A 1 90 ? 4.379 10.581 -11.148 1.00 84.75 90 GLU A CA 1
ATOM 672 C C . GLU A 1 90 ? 2.994 11.034 -10.674 1.00 84.75 90 GLU A C 1
ATOM 674 O O . GLU A 1 90 ? 2.877 11.937 -9.849 1.00 84.75 90 GLU A O 1
ATOM 679 N N . LYS A 1 91 ? 1.924 10.380 -11.147 1.00 82.25 91 LYS A N 1
ATOM 680 C CA . LYS A 1 91 ? 0.548 10.733 -10.760 1.00 82.25 91 LYS A CA 1
ATOM 681 C C . LYS A 1 91 ? 0.240 10.462 -9.292 1.00 82.25 91 LYS A C 1
ATOM 683 O O . LYS A 1 91 ? -0.582 11.168 -8.718 1.00 82.25 91 LYS A O 1
ATOM 688 N N . VAL A 1 92 ? 0.851 9.432 -8.710 1.00 82.12 92 VAL A N 1
ATOM 689 C CA . VAL A 1 92 ? 0.634 9.047 -7.305 1.00 82.12 92 VAL A CA 1
ATOM 690 C C . VAL A 1 92 ? 1.650 9.688 -6.353 1.00 82.12 92 VAL A C 1
ATOM 692 O O . VAL A 1 92 ? 1.620 9.412 -5.154 1.00 82.12 92 VAL A O 1
ATOM 695 N N . GLY A 1 93 ? 2.538 10.550 -6.864 1.00 77.44 93 GLY A N 1
ATOM 696 C CA . GLY A 1 93 ? 3.562 11.220 -6.063 1.00 77.44 93 GLY A CA 1
ATOM 697 C C . GLY A 1 93 ? 4.601 10.246 -5.512 1.00 77.44 93 GLY A C 1
ATOM 698 O O . GLY A 1 93 ? 4.914 10.284 -4.321 1.00 77.44 93 GLY A O 1
ATOM 699 N N . ALA A 1 94 ? 5.087 9.334 -6.357 1.00 76.31 94 ALA A N 1
ATOM 700 C CA . ALA A 1 94 ? 6.230 8.494 -6.022 1.00 76.31 94 ALA A CA 1
ATOM 701 C C . ALA A 1 94 ? 7.463 9.359 -5.688 1.00 76.31 94 ALA A C 1
ATOM 703 O O . ALA A 1 94 ? 7.589 10.471 -6.212 1.00 76.31 94 ALA A O 1
ATOM 704 N N . PRO A 1 95 ? 8.365 8.876 -4.817 1.00 76.12 95 PRO A N 1
ATOM 705 C CA . PRO A 1 95 ? 9.562 9.622 -4.457 1.00 76.12 95 PRO A CA 1
ATOM 706 C C . PRO A 1 95 ? 10.427 9.885 -5.695 1.00 76.12 95 PRO A C 1
ATOM 708 O O . PRO A 1 95 ? 10.529 9.048 -6.595 1.00 76.12 95 PRO A O 1
ATOM 711 N N . LEU A 1 96 ? 11.046 11.067 -5.728 1.00 76.62 96 LEU A N 1
ATOM 712 C CA . LEU A 1 96 ? 11.839 11.530 -6.868 1.00 76.62 96 LEU A CA 1
ATOM 713 C C . LEU A 1 96 ? 12.981 10.553 -7.197 1.00 76.62 96 LEU A C 1
ATOM 715 O O . LEU A 1 96 ? 13.216 10.271 -8.365 1.00 76.62 96 LEU A O 1
ATOM 719 N N . GLU A 1 97 ? 13.595 9.952 -6.172 1.00 79.88 97 GLU A N 1
ATOM 720 C CA . GLU A 1 97 ? 14.650 8.939 -6.316 1.00 79.88 97 GLU A CA 1
ATOM 721 C C . GLU A 1 97 ? 14.206 7.718 -7.143 1.00 79.88 97 GLU A C 1
ATOM 723 O O . GLU A 1 97 ? 14.947 7.262 -8.016 1.00 79.88 97 GLU A O 1
ATOM 728 N N . ASP A 1 98 ? 12.984 7.207 -6.931 1.00 79.88 98 ASP A N 1
ATOM 729 C CA . ASP A 1 98 ? 12.441 6.090 -7.723 1.00 79.88 98 ASP A CA 1
ATOM 730 C C . ASP A 1 98 ? 12.222 6.501 -9.188 1.00 79.88 98 ASP A C 1
ATOM 732 O O . ASP A 1 98 ? 12.456 5.712 -10.109 1.00 79.88 98 ASP A O 1
ATOM 736 N N . LEU A 1 99 ? 11.770 7.739 -9.418 1.00 82.56 99 LEU A N 1
ATOM 737 C CA . LEU A 1 99 ? 11.544 8.275 -10.762 1.00 82.56 99 LEU A CA 1
ATOM 738 C C . LEU A 1 99 ? 12.861 8.494 -11.512 1.00 82.56 99 LEU A C 1
ATOM 740 O O . LEU A 1 99 ? 12.963 8.109 -12.677 1.00 82.56 99 LEU A O 1
ATOM 744 N N . GLU A 1 100 ? 13.874 9.055 -10.855 1.00 85.62 100 GLU A N 1
ATOM 745 C CA . GLU A 1 100 ? 15.204 9.262 -11.434 1.00 85.62 100 GLU A CA 1
ATOM 746 C C . GLU A 1 100 ? 15.869 7.934 -11.797 1.00 85.62 100 GLU A C 1
ATOM 748 O O . GLU A 1 100 ? 16.337 7.768 -12.927 1.00 85.62 100 GLU A O 1
ATOM 753 N N . ALA A 1 101 ? 15.831 6.949 -10.894 1.00 84.88 101 ALA A N 1
ATOM 754 C CA . ALA A 1 101 ? 16.339 5.610 -11.177 1.00 84.88 101 ALA A CA 1
ATOM 755 C C . ALA A 1 101 ? 15.625 4.980 -12.388 1.00 84.88 101 ALA A C 1
ATOM 757 O O . ALA A 1 101 ? 16.258 4.341 -13.235 1.00 84.88 101 ALA A O 1
ATOM 758 N N . ALA A 1 102 ? 14.307 5.177 -12.507 1.00 85.19 102 ALA A N 1
ATOM 759 C CA . ALA A 1 102 ? 13.518 4.665 -13.625 1.00 85.19 102 ALA A CA 1
ATOM 760 C C . ALA A 1 102 ? 13.843 5.341 -14.949 1.00 85.19 102 ALA A C 1
ATOM 762 O O . ALA A 1 102 ? 13.962 4.653 -15.962 1.00 85.19 102 ALA A O 1
ATOM 763 N N . LEU A 1 103 ? 14.008 6.661 -14.948 1.00 86.00 103 LEU A N 1
ATOM 764 C CA . LEU A 1 103 ? 14.381 7.432 -16.129 1.00 86.00 103 LEU A CA 1
ATOM 765 C C . LEU A 1 103 ? 15.791 7.081 -16.606 1.00 86.00 103 LEU A C 1
ATOM 767 O O . LEU A 1 103 ? 15.991 6.867 -17.801 1.00 86.00 103 LEU A O 1
ATOM 771 N N . ALA A 1 104 ? 16.746 6.944 -15.683 1.00 87.81 104 ALA A N 1
ATOM 772 C CA . ALA A 1 104 ? 18.096 6.493 -16.005 1.00 87.81 104 ALA A CA 1
ATOM 773 C C . ALA A 1 104 ? 18.069 5.104 -16.658 1.00 87.81 104 ALA A C 1
ATOM 775 O O . ALA A 1 104 ? 18.678 4.894 -17.709 1.00 87.81 104 ALA A O 1
ATOM 776 N N . LYS A 1 105 ? 17.291 4.170 -16.090 1.00 86.06 105 LYS A N 1
ATOM 777 C CA . LYS A 1 105 ? 17.147 2.827 -16.659 1.00 86.06 105 LYS A CA 1
ATOM 778 C C . LYS A 1 105 ? 16.442 2.833 -18.013 1.00 86.06 105 LYS A C 1
ATOM 780 O O . LYS A 1 105 ? 16.805 2.049 -18.885 1.00 86.06 105 LYS A O 1
ATOM 785 N N . LEU A 1 106 ? 15.456 3.709 -18.195 1.00 86.19 106 LEU A N 1
ATOM 786 C CA . LEU A 1 106 ? 14.747 3.874 -19.461 1.00 86.19 106 LEU A CA 1
ATOM 787 C C . LEU A 1 106 ? 15.705 4.336 -20.557 1.00 86.19 106 LEU A C 1
ATOM 789 O O . LEU A 1 106 ? 15.793 3.674 -21.583 1.00 86.19 106 LEU A O 1
ATOM 793 N N . SER A 1 107 ? 16.483 5.385 -20.296 1.00 86.38 107 SER A N 1
ATOM 794 C CA . SER A 1 107 ? 17.479 5.904 -21.238 1.00 86.38 107 SER A CA 1
ATOM 795 C C . SER A 1 107 ? 18.528 4.845 -21.614 1.00 86.38 107 SER A C 1
ATOM 797 O O . SER A 1 107 ? 18.860 4.668 -22.786 1.00 86.38 107 SER A O 1
ATOM 799 N N . GLU A 1 108 ? 18.993 4.057 -20.638 1.00 86.50 108 GLU A N 1
ATOM 800 C CA . GLU A 1 108 ? 19.925 2.949 -20.881 1.00 86.50 108 GLU A CA 1
ATOM 801 C C . GLU A 1 108 ? 19.319 1.848 -21.771 1.00 86.50 108 GLU A C 1
ATOM 803 O O . GLU A 1 108 ? 19.972 1.363 -22.699 1.00 86.50 108 GLU A O 1
ATOM 808 N N . LEU A 1 109 ? 18.066 1.461 -21.513 1.00 84.94 109 LEU A N 1
ATOM 809 C CA . LEU A 1 109 ? 17.356 0.460 -22.311 1.00 84.94 109 LEU A CA 1
ATOM 810 C C . LEU A 1 109 ? 17.048 0.965 -23.727 1.00 84.94 109 LEU A C 1
ATOM 812 O O . LEU A 1 109 ? 17.145 0.184 -24.670 1.00 84.94 109 LEU A O 1
ATOM 816 N N . GLU A 1 110 ? 16.721 2.250 -23.902 1.00 84.31 110 GLU A N 1
ATOM 817 C CA . GLU A 1 110 ? 16.518 2.856 -25.226 1.00 84.31 110 GLU A CA 1
ATOM 818 C C . GLU A 1 110 ? 17.815 2.847 -26.038 1.00 84.31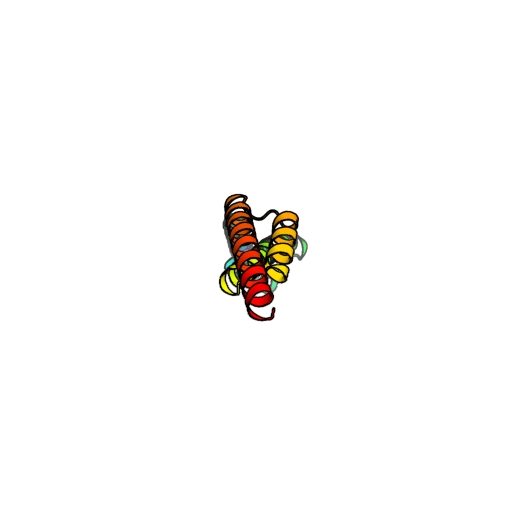 110 GLU A C 1
ATOM 820 O O . GLU A 1 110 ? 17.810 2.438 -27.201 1.00 84.31 110 GLU A O 1
ATOM 825 N N . ALA A 1 111 ? 18.942 3.206 -25.416 1.00 84.44 111 ALA A N 1
ATOM 826 C CA . ALA A 1 111 ? 20.250 3.161 -26.060 1.00 84.44 111 ALA A CA 1
ATOM 827 C C . ALA A 1 111 ? 20.654 1.730 -26.461 1.00 84.44 111 ALA A C 1
ATOM 829 O O . ALA A 1 111 ? 21.174 1.520 -27.558 1.00 84.44 111 ALA A O 1
ATOM 830 N N . GLN A 1 112 ? 20.391 0.730 -25.610 1.00 81.31 112 GLN A N 1
ATOM 831 C CA . GLN A 1 112 ? 20.638 -0.678 -25.944 1.00 81.31 112 GLN A CA 1
ATOM 832 C C . GLN A 1 112 ? 19.725 -1.169 -27.070 1.00 81.31 112 GLN A C 1
ATOM 834 O O . GLN A 1 112 ? 20.202 -1.811 -28.007 1.00 81.31 112 GLN A O 1
ATOM 839 N N . ALA A 1 113 ? 18.432 -0.845 -27.019 1.00 79.00 113 ALA A N 1
ATOM 840 C CA . ALA A 1 113 ? 17.471 -1.247 -28.041 1.00 79.00 113 ALA A CA 1
ATOM 841 C C . ALA A 1 113 ? 17.811 -0.650 -29.416 1.00 79.00 113 ALA A C 1
ATOM 843 O O . ALA A 1 113 ? 17.754 -1.372 -30.410 1.00 79.00 113 ALA A O 1
ATOM 844 N N . ALA A 1 114 ? 18.223 0.623 -29.470 1.00 78.94 114 ALA A N 1
ATOM 845 C CA . ALA A 1 114 ? 18.690 1.263 -30.701 1.00 78.94 114 ALA A CA 1
ATOM 846 C C . ALA A 1 114 ? 19.905 0.522 -31.273 1.00 78.94 114 ALA A C 1
ATOM 848 O O . ALA A 1 114 ? 19.838 -0.022 -32.371 1.00 78.94 114 ALA A O 1
ATOM 849 N N . LYS A 1 115 ? 20.949 0.344 -30.456 1.00 76.75 115 LYS A N 1
ATOM 850 C CA . LYS A 1 115 ? 22.199 -0.304 -30.872 1.00 76.75 115 LYS A CA 1
ATOM 851 C C . LYS A 1 115 ? 22.001 -1.735 -31.381 1.00 76.75 115 LYS A C 1
ATOM 853 O O . LYS A 1 115 ? 22.684 -2.163 -32.305 1.00 76.75 115 LYS A O 1
ATOM 858 N N . THR A 1 116 ? 21.064 -2.477 -30.788 1.00 68.06 116 THR A N 1
ATOM 859 C CA . THR A 1 116 ? 20.737 -3.847 -31.220 1.00 68.06 116 THR A CA 1
ATOM 860 C C . THR A 1 116 ? 19.975 -3.855 -32.546 1.00 68.06 116 THR A C 1
ATOM 862 O O . THR A 1 116 ? 20.186 -4.741 -33.370 1.00 68.06 116 THR A O 1
ATOM 865 N N . LYS A 1 117 ? 19.103 -2.866 -32.769 1.00 66.94 117 LYS A N 1
ATOM 866 C CA . LYS A 1 117 ? 18.350 -2.721 -34.016 1.00 66.94 117 LYS A CA 1
ATOM 867 C C . LYS A 1 117 ? 19.272 -2.349 -35.179 1.00 66.94 117 LYS A C 1
ATOM 869 O O . LYS A 1 117 ? 19.176 -2.981 -36.222 1.00 66.94 117 LYS A O 1
ATOM 874 N N . ASP A 1 118 ? 20.201 -1.419 -34.958 1.00 63.44 118 ASP A N 1
ATOM 875 C CA . ASP A 1 118 ? 21.206 -1.018 -35.953 1.00 63.44 118 ASP A CA 1
ATOM 876 C C . ASP A 1 118 ? 22.144 -2.183 -36.328 1.00 63.44 118 ASP A C 1
ATOM 878 O O . ASP A 1 118 ? 22.483 -2.367 -37.493 1.00 63.44 118 ASP A O 1
ATOM 882 N N . LEU A 1 119 ? 22.528 -3.022 -35.355 1.00 59.59 119 LEU A N 1
ATOM 883 C CA . LEU A 1 119 ? 23.350 -4.215 -35.605 1.00 59.59 119 LEU A CA 1
ATOM 884 C C . LEU A 1 119 ? 22.619 -5.293 -36.412 1.00 59.59 119 LEU A C 1
ATOM 886 O O . LEU A 1 119 ? 23.245 -5.960 -37.227 1.00 59.59 119 LEU A O 1
ATOM 890 N N . ASN A 1 120 ? 21.321 -5.495 -36.179 1.00 59.69 120 ASN A N 1
ATOM 891 C CA . ASN A 1 120 ? 20.564 -6.537 -36.871 1.00 59.69 120 ASN A CA 1
ATOM 892 C C . ASN A 1 120 ? 20.173 -6.126 -38.301 1.00 59.69 120 ASN A C 1
ATOM 894 O O . ASN A 1 120 ? 20.046 -6.992 -39.157 1.00 59.69 120 ASN A O 1
ATOM 898 N N . ASP A 1 121 ? 20.010 -4.825 -38.559 1.00 59.12 121 ASP A N 1
ATOM 899 C CA . ASP A 1 121 ? 19.779 -4.281 -39.905 1.00 59.12 121 ASP A CA 1
ATOM 900 C C . ASP A 1 121 ? 21.053 -4.401 -40.766 1.00 59.12 121 ASP A C 1
ATOM 902 O O . ASP A 1 121 ? 21.003 -4.891 -41.889 1.00 59.12 121 ASP A O 1
ATOM 906 N N . ALA A 1 122 ? 22.227 -4.114 -40.187 1.00 58.28 122 ALA A N 1
ATOM 907 C CA . ALA A 1 122 ? 23.519 -4.182 -40.878 1.00 58.28 122 ALA A CA 1
ATOM 908 C C . ALA A 1 122 ? 24.032 -5.606 -41.200 1.00 58.28 122 ALA A C 1
ATOM 910 O O . ALA A 1 122 ? 25.028 -5.745 -41.905 1.00 58.28 122 ALA A O 1
ATOM 911 N N . ILE A 1 123 ? 23.409 -6.665 -40.667 1.00 57.75 123 ILE A N 1
ATOM 912 C CA . ILE A 1 123 ? 23.772 -8.070 -40.956 1.00 57.75 123 ILE A CA 1
ATOM 913 C C . ILE A 1 123 ? 22.911 -8.651 -42.097 1.00 57.75 123 ILE A C 1
ATOM 915 O O . ILE A 1 123 ? 23.227 -9.719 -42.620 1.00 57.75 123 ILE A O 1
ATOM 919 N N . VAL A 1 124 ? 21.825 -7.971 -42.485 1.00 56.03 124 VAL A N 1
ATOM 920 C CA . VAL A 1 124 ? 20.861 -8.455 -43.491 1.00 56.03 124 VAL A CA 1
ATOM 921 C C . VAL A 1 124 ? 21.078 -7.827 -44.883 1.00 56.03 124 VAL A C 1
ATOM 923 O O . VAL A 1 124 ? 20.434 -8.268 -45.835 1.00 56.03 124 VAL A O 1
ATOM 926 N N . GLU A 1 125 ? 22.004 -6.871 -45.037 1.00 45.41 125 GLU A N 1
ATOM 927 C CA . GLU A 1 125 ? 22.446 -6.340 -46.348 1.00 45.41 125 GLU A CA 1
ATOM 928 C C . GLU A 1 125 ? 23.601 -7.127 -46.989 1.00 45.41 125 GLU A C 1
ATOM 930 O O . GLU A 1 125 ? 24.556 -7.513 -46.275 1.00 45.41 125 GLU A O 1
#

Secondary structure (DSSP, 8-state):
--HHHHHHHHHHHHHHHHHHHHHHHHHT-HHHHHHHHHHHHHTT--HHHHHHHHHHHHHHHHHHHHHHHHHHHHHHT-HHHHHHHHHHHHHTT--HHHHHHHHHHHHHHHHHHHHHHHHHHTT--

Sequence (125 aa):
MAAPRRALAEEEAKQSARELLSFAVKNRDIKELGNAICAGEAAGLRAKELEEARRVAAEERQKQEAQARLAKAMKGGDLGKLRAAIKASEKVGAPLEDLEAALAKLSELEAQAAKTKDLNDAIVE

Radius of gyration: 23.84 Å; chains: 1; bounding box: 51×20×83 Å

pLDDT: mean 82.98, std 9.72, range [45.41, 92.62]

Foldseek 3Di:
DPPPVVVVVLVVLQVVLLVLLVVCLVVLDLVSLVVSLVSNVVSVHDPVSNVSSVVSSVLVVQLVVLLVQCVVCLVVLPLVSLVVSLVSNVVSVNPVVSNVVSVVSNVVSVVVVVVVVVVVVVVVD